Protein AF-A0A4Q3TAU2-F1 (afdb_monomer_lite)

Structure (mmCIF, N/CA/C/O backbone):
data_AF-A0A4Q3TAU2-F1
#
_entry.id   AF-A0A4Q3TAU2-F1
#
loop_
_atom_site.group_PDB
_atom_site.id
_atom_site.type_symbol
_atom_site.label_atom_id
_atom_site.label_alt_id
_atom_site.label_comp_id
_atom_site.label_asym_id
_atom_site.label_entity_id
_atom_site.label_seq_id
_atom_site.pdbx_PDB_ins_code
_atom_site.Cartn_x
_atom_site.Cartn_y
_atom_site.Cartn_z
_atom_site.occupancy
_atom_site.B_iso_or_equiv
_atom_site.auth_seq_id
_atom_site.auth_comp_id
_atom_site.auth_asym_id
_atom_site.auth_atom_id
_atom_site.pdbx_PDB_model_num
ATOM 1 N N . MET A 1 1 ? -11.931 -1.530 -3.356 1.00 59.38 1 MET A N 1
ATOM 2 C CA . MET A 1 1 ? -12.419 -1.433 -4.756 1.00 59.38 1 MET A CA 1
ATOM 3 C C . MET A 1 1 ? -11.768 -0.264 -5.484 1.00 59.38 1 MET A C 1
ATOM 5 O O . MET A 1 1 ? -11.183 -0.497 -6.528 1.00 59.38 1 MET A O 1
ATOM 9 N N . PHE A 1 2 ? -11.767 0.951 -4.923 1.00 78.50 2 PHE A N 1
ATOM 10 C CA . PHE A 1 2 ? -11.095 2.106 -5.542 1.00 78.50 2 PHE A CA 1
ATOM 11 C C . PHE A 1 2 ? -9.568 1.931 -5.694 1.00 7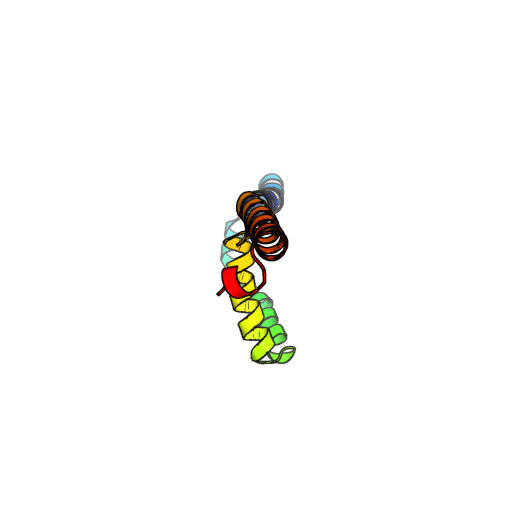8.50 2 PHE A C 1
ATOM 13 O O . PHE A 1 2 ? -8.982 2.395 -6.661 1.00 78.50 2 PHE A O 1
ATOM 20 N N . GLN A 1 3 ? -8.930 1.200 -4.775 1.00 80.75 3 GLN A N 1
ATOM 21 C CA . GLN A 1 3 ? -7.481 0.971 -4.759 1.00 80.75 3 GLN A CA 1
ATOM 22 C C . GLN A 1 3 ? -6.994 0.164 -5.968 1.00 80.75 3 GLN A C 1
ATOM 24 O O . GLN A 1 3 ? -6.031 0.552 -6.615 1.00 80.75 3 GLN A O 1
ATOM 29 N N . ILE A 1 4 ? -7.678 -0.938 -6.297 1.00 85.25 4 ILE A N 1
ATOM 30 C CA . ILE A 1 4 ? -7.314 -1.791 -7.439 1.00 85.25 4 ILE A CA 1
ATOM 31 C C . ILE A 1 4 ? -7.510 -1.022 -8.747 1.00 85.25 4 ILE A C 1
ATOM 33 O O . ILE A 1 4 ? -6.637 -1.048 -9.606 1.00 85.25 4 ILE A O 1
ATOM 37 N N . ILE A 1 5 ? -8.617 -0.281 -8.865 1.00 90.31 5 ILE A N 1
ATOM 38 C CA . ILE A 1 5 ? -8.885 0.580 -10.024 1.00 90.31 5 ILE A CA 1
ATOM 39 C C . ILE A 1 5 ? -7.775 1.627 -10.180 1.00 90.31 5 ILE A C 1
ATOM 41 O O . ILE A 1 5 ? -7.256 1.809 -11.277 1.00 90.31 5 ILE A O 1
ATOM 45 N N . GLY A 1 6 ? -7.368 2.268 -9.080 1.00 90.88 6 GLY A N 1
ATOM 46 C CA . GLY A 1 6 ? -6.268 3.230 -9.079 1.00 90.88 6 GLY A CA 1
ATOM 47 C C . GLY A 1 6 ? -4.940 2.619 -9.529 1.00 90.88 6 GLY A C 1
ATOM 48 O O . GLY A 1 6 ? -4.246 3.221 -10.340 1.00 90.88 6 GLY A O 1
ATOM 49 N N . ILE A 1 7 ? -4.611 1.408 -9.066 1.00 91.88 7 ILE A N 1
ATOM 50 C CA . ILE A 1 7 ? -3.390 0.694 -9.475 1.00 91.88 7 ILE A CA 1
ATOM 51 C C . ILE A 1 7 ? -3.418 0.367 -10.974 1.00 91.88 7 ILE A C 1
ATOM 53 O O . ILE A 1 7 ? -2.431 0.595 -11.669 1.00 91.88 7 ILE A O 1
ATOM 57 N N . VAL A 1 8 ? -4.547 -0.125 -11.489 1.00 94.00 8 VAL A N 1
ATOM 58 C CA . VAL A 1 8 ? -4.698 -0.437 -12.919 1.00 94.00 8 VAL A CA 1
ATOM 59 C C . VAL A 1 8 ? -4.573 0.826 -13.771 1.00 94.00 8 VAL A C 1
ATOM 61 O O . VAL A 1 8 ? -3.857 0.815 -14.769 1.00 94.00 8 VAL A O 1
ATOM 64 N N . LEU A 1 9 ? -5.211 1.927 -13.364 1.00 95.81 9 LEU A N 1
ATOM 65 C CA . LEU A 1 9 ? -5.095 3.213 -14.054 1.00 95.81 9 LEU A CA 1
ATOM 66 C C . LEU A 1 9 ? -3.662 3.748 -14.033 1.00 95.81 9 LEU A C 1
ATOM 68 O O . LEU A 1 9 ? -3.180 4.210 -15.063 1.00 95.81 9 LEU A O 1
ATOM 72 N N . LEU A 1 10 ? -2.966 3.654 -12.898 1.00 95.44 10 LEU A N 1
ATOM 73 C CA . LEU A 1 10 ? -1.569 4.069 -12.777 1.00 95.44 10 LEU A CA 1
ATOM 74 C C . LEU A 1 10 ? -0.690 3.325 -13.782 1.00 95.44 10 LEU A C 1
ATOM 76 O O . LEU A 1 10 ? 0.019 3.959 -14.561 1.00 95.44 10 LEU A O 1
ATOM 80 N N . PHE A 1 11 ? -0.767 1.993 -13.810 1.00 94.00 11 PHE A N 1
ATOM 81 C CA . PHE A 1 11 ? 0.021 1.203 -14.754 1.00 94.00 11 PHE A CA 1
ATOM 82 C C . PHE A 1 11 ? -0.388 1.465 -16.203 1.00 94.00 11 PHE A C 1
ATOM 84 O O . PHE A 1 11 ? 0.482 1.591 -17.062 1.00 94.00 11 PHE A O 1
ATOM 91 N N . GLY A 1 12 ? -1.688 1.610 -16.470 1.00 94.81 12 GLY A N 1
ATOM 92 C CA . GLY A 1 12 ? -2.208 1.931 -17.796 1.00 94.81 12 GLY A CA 1
ATOM 93 C C . GLY A 1 12 ? -1.707 3.274 -18.322 1.00 94.81 12 GLY A C 1
ATOM 94 O O . GLY A 1 12 ? -1.314 3.361 -19.478 1.00 94.81 12 GLY A O 1
ATOM 95 N N . LEU A 1 13 ? -1.651 4.312 -17.488 1.00 95.81 13 LEU A N 1
ATOM 96 C CA . LEU A 1 13 ? -1.162 5.630 -17.896 1.00 95.81 13 LEU A CA 1
ATOM 97 C C . LEU A 1 13 ? 0.366 5.660 -18.039 1.00 95.81 13 LEU A C 1
ATOM 99 O O . LEU A 1 13 ? 0.879 6.195 -19.023 1.00 95.81 13 LEU A O 1
ATOM 103 N N . VAL A 1 14 ? 1.105 5.055 -17.104 1.00 93.75 14 VAL A N 1
ATOM 104 C CA . VAL A 1 14 ? 2.578 5.038 -17.136 1.00 93.75 14 VAL A CA 1
ATOM 105 C C . VAL A 1 14 ? 3.087 4.192 -18.302 1.00 93.75 14 VAL A C 1
ATOM 107 O O . VAL A 1 14 ? 3.820 4.689 -19.154 1.00 93.75 14 VAL A O 1
ATOM 110 N N . PHE A 1 15 ? 2.670 2.929 -18.395 1.00 92.50 15 PHE A N 1
ATOM 111 C CA . PHE A 1 15 ? 3.129 2.052 -19.470 1.00 92.50 15 PHE A CA 1
ATOM 112 C C . PHE A 1 15 ? 2.431 2.338 -20.798 1.00 92.50 15 PHE A C 1
ATOM 114 O O . PHE A 1 15 ? 3.053 2.191 -21.848 1.00 92.50 15 PHE A O 1
ATOM 121 N N . GLY A 1 16 ? 1.176 2.792 -20.777 1.00 92.06 16 GLY A N 1
ATOM 122 C CA . GLY A 1 16 ? 0.472 3.202 -21.990 1.00 92.06 16 GLY A CA 1
ATOM 123 C C . GLY A 1 16 ? 1.117 4.419 -22.647 1.00 92.06 16 GLY A C 1
ATOM 124 O O . GLY A 1 16 ? 1.342 4.396 -23.852 1.00 92.06 16 GLY A O 1
ATOM 125 N N . SER A 1 17 ? 1.502 5.447 -21.880 1.00 93.94 17 SER A N 1
ATOM 126 C CA . SER A 1 17 ? 2.220 6.603 -22.445 1.00 93.94 17 SER A CA 1
ATOM 127 C C . SER A 1 17 ? 3.587 6.221 -23.022 1.00 93.94 17 SER A C 1
ATOM 129 O O . SER A 1 17 ? 3.941 6.687 -24.107 1.00 93.94 17 SER A O 1
ATOM 131 N N . TYR A 1 18 ? 4.323 5.321 -22.363 1.00 91.69 18 TYR A N 1
ATOM 132 C CA . TYR A 1 18 ? 5.587 4.783 -22.873 1.00 91.69 18 TYR A CA 1
ATOM 133 C C . TYR A 1 18 ? 5.401 4.005 -24.185 1.00 91.69 18 TYR A C 1
ATOM 135 O O . TYR A 1 18 ? 6.159 4.205 -25.135 1.00 91.69 18 TYR A O 1
ATOM 143 N N . ALA A 1 19 ? 4.360 3.170 -24.267 1.00 91.06 19 ALA A N 1
ATOM 144 C CA . ALA A 1 19 ? 4.027 2.409 -25.469 1.00 91.06 19 ALA A CA 1
ATOM 145 C C . ALA A 1 19 ? 3.641 3.322 -26.645 1.00 91.06 19 ALA A C 1
ATOM 147 O O . ALA A 1 19 ? 4.157 3.156 -27.748 1.00 91.06 19 ALA A O 1
ATOM 148 N N . ILE A 1 20 ? 2.776 4.315 -26.403 1.00 92.81 20 ILE A N 1
ATOM 149 C CA . ILE A 1 20 ? 2.343 5.293 -27.417 1.00 92.81 20 ILE A CA 1
ATOM 150 C C . ILE A 1 20 ? 3.530 6.122 -27.922 1.00 92.81 20 ILE A C 1
ATOM 152 O O . ILE A 1 20 ? 3.600 6.440 -29.104 1.00 92.81 20 ILE A O 1
ATOM 156 N N . SER A 1 21 ? 4.498 6.419 -27.052 1.00 90.69 21 SER A N 1
ATOM 157 C CA . SER A 1 21 ? 5.722 7.148 -27.413 1.00 90.69 21 SER A CA 1
ATOM 158 C C . SER A 1 21 ? 6.727 6.313 -28.228 1.00 90.69 21 SER A C 1
ATOM 160 O O . SER A 1 21 ? 7.815 6.797 -28.527 1.00 90.69 21 SER A O 1
ATOM 162 N N . GLY A 1 22 ? 6.400 5.062 -28.579 1.00 85.94 22 GLY A N 1
ATOM 163 C CA . GLY A 1 22 ? 7.281 4.161 -29.332 1.00 85.94 22 GLY A CA 1
ATOM 164 C C . GLY A 1 22 ? 8.341 3.457 -28.478 1.00 85.94 22 GLY A C 1
ATOM 165 O O . GLY A 1 22 ? 9.329 2.950 -29.010 1.00 85.94 22 GLY A O 1
ATOM 166 N N . GLY A 1 23 ? 8.165 3.432 -27.154 1.00 86.94 23 GLY A N 1
ATOM 167 C CA . GLY A 1 23 ? 9.080 2.780 -26.225 1.00 86.94 23 GLY A CA 1
ATOM 168 C C . GLY A 1 23 ? 9.122 1.255 -26.387 1.00 86.94 23 GLY A C 1
ATOM 169 O O . GLY A 1 23 ? 8.108 0.603 -26.638 1.00 86.94 23 GLY A O 1
ATOM 170 N N . LYS A 1 24 ? 10.308 0.663 -26.208 1.00 90.00 24 LYS A N 1
ATOM 171 C CA . LYS A 1 24 ? 10.516 -0.792 -26.269 1.00 90.00 24 LYS A CA 1
ATOM 172 C C . LYS A 1 24 ? 10.492 -1.388 -24.865 1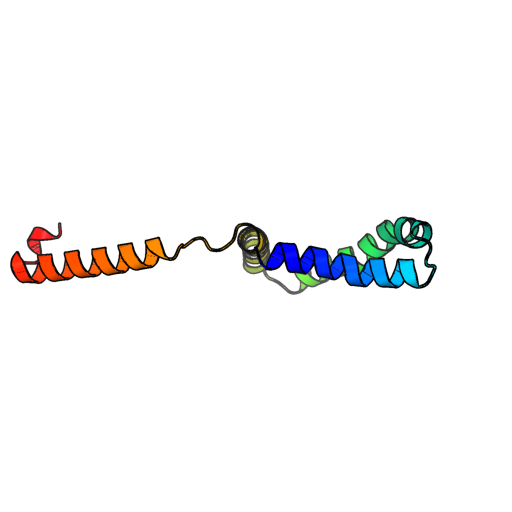.00 90.00 24 LYS A C 1
ATOM 174 O O . LYS A 1 24 ? 11.428 -1.195 -24.093 1.00 90.00 24 LYS A O 1
ATOM 179 N N . PHE A 1 25 ? 9.456 -2.165 -24.552 1.00 87.81 25 PHE A N 1
ATOM 180 C CA . PHE A 1 25 ? 9.303 -2.807 -23.237 1.00 87.81 25 PHE A CA 1
ATOM 181 C C . PHE A 1 25 ? 10.461 -3.733 -22.848 1.00 87.81 25 PHE A C 1
ATOM 183 O O . PHE A 1 25 ? 10.715 -3.908 -21.661 1.00 87.81 25 PHE A O 1
ATOM 190 N N . GLU A 1 26 ? 11.193 -4.279 -23.819 1.00 89.31 26 GLU A N 1
ATOM 191 C CA . GLU A 1 26 ? 12.375 -5.115 -23.582 1.00 89.31 26 GLU A CA 1
ATOM 192 C C . GLU A 1 26 ? 13.457 -4.387 -22.769 1.00 89.31 26 GLU A C 1
ATOM 194 O O . GLU A 1 26 ? 14.053 -4.973 -21.869 1.00 89.31 26 GLU A O 1
ATOM 199 N N . VAL A 1 27 ? 13.644 -3.084 -23.005 1.00 88.50 27 VAL A N 1
ATOM 200 C CA . VAL A 1 27 ? 14.611 -2.263 -22.261 1.00 88.50 27 VAL A CA 1
ATOM 201 C C . VAL A 1 27 ? 14.191 -2.133 -20.798 1.00 88.50 27 VAL A C 1
ATOM 203 O O . VAL A 1 27 ? 15.017 -2.280 -19.898 1.00 88.50 27 VAL A O 1
ATOM 206 N N . ILE A 1 28 ? 12.894 -1.914 -20.554 1.00 87.25 28 ILE A N 1
ATOM 207 C CA . ILE A 1 28 ? 12.342 -1.835 -19.199 1.00 87.25 28 ILE A CA 1
ATOM 208 C C . ILE A 1 28 ? 12.478 -3.185 -18.500 1.00 87.25 28 ILE A C 1
ATOM 210 O O . ILE A 1 28 ? 12.938 -3.221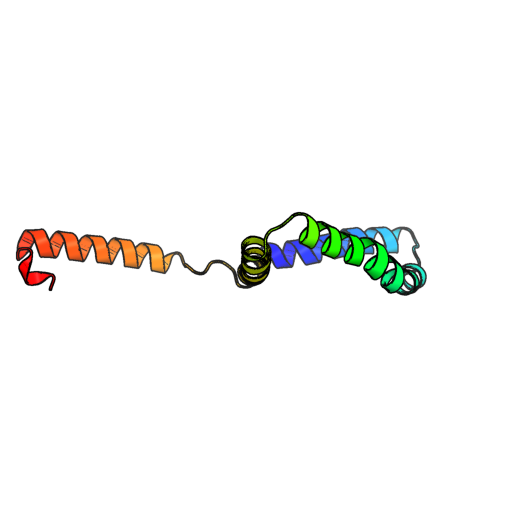 -17.366 1.00 87.25 28 ILE A O 1
ATOM 214 N N . LEU A 1 29 ? 12.112 -4.292 -19.153 1.00 88.00 29 LEU A N 1
ATOM 215 C CA . LEU A 1 29 ? 12.203 -5.620 -18.542 1.00 88.00 29 LEU A CA 1
ATOM 216 C C . LEU A 1 29 ? 13.645 -6.021 -18.218 1.00 88.00 29 LEU A C 1
ATOM 218 O O . LEU A 1 29 ? 13.870 -6.662 -17.195 1.00 88.00 29 LEU A O 1
ATOM 222 N N . HIS A 1 30 ? 14.608 -5.643 -19.058 1.00 90.19 30 HIS A N 1
ATOM 223 C CA . HIS A 1 30 ? 16.017 -5.940 -18.821 1.00 90.19 30 HIS A CA 1
ATOM 224 C C . HIS A 1 30 ? 16.600 -5.108 -17.668 1.00 90.19 30 HIS A C 1
ATOM 226 O O . HIS A 1 30 ? 17.337 -5.633 -16.837 1.00 90.19 30 HIS A O 1
ATOM 232 N N . ALA A 1 31 ? 16.238 -3.825 -17.576 1.00 90.00 31 ALA A N 1
ATOM 233 C CA . ALA A 1 31 ? 16.696 -2.940 -16.504 1.00 90.00 31 ALA A CA 1
ATOM 234 C C . ALA A 1 31 ? 15.954 -3.164 -15.172 1.00 90.00 31 ALA A C 1
ATOM 236 O O . ALA A 1 31 ? 16.534 -2.982 -14.103 1.00 90.00 31 ALA A O 1
ATOM 237 N N . ALA A 1 32 ? 14.689 -3.594 -15.217 1.00 88.81 32 ALA A N 1
ATOM 238 C CA . ALA A 1 32 ? 13.825 -3.777 -14.053 1.00 88.81 32 ALA A CA 1
ATOM 239 C C . ALA A 1 32 ? 14.457 -4.564 -12.891 1.00 88.81 32 ALA A C 1
ATOM 241 O O . ALA A 1 32 ? 14.369 -4.070 -11.771 1.00 88.81 32 ALA A O 1
ATOM 242 N N . PRO A 1 33 ? 15.096 -5.738 -13.072 1.00 90.12 33 PRO A N 1
ATOM 243 C CA . PRO A 1 33 ? 15.685 -6.468 -11.947 1.00 90.12 33 PRO A CA 1
ATOM 244 C C . PRO A 1 33 ? 16.816 -5.692 -11.256 1.00 90.12 33 PRO A C 1
ATOM 246 O O . PRO A 1 33 ? 16.915 -5.721 -10.029 1.00 90.12 33 PRO A O 1
ATOM 249 N N . HIS A 1 34 ? 17.637 -4.967 -12.019 1.00 93.00 34 HIS A N 1
ATOM 250 C CA . HIS A 1 34 ? 18.736 -4.166 -11.477 1.00 93.00 34 HIS A CA 1
ATOM 251 C C . HIS A 1 34 ? 18.215 -2.931 -10.740 1.00 93.00 34 HIS A C 1
ATOM 253 O O . HIS A 1 34 ? 18.602 -2.680 -9.600 1.00 93.00 34 HIS A O 1
ATOM 259 N N . GLU A 1 35 ? 17.275 -2.212 -11.349 1.00 91.19 35 GLU A N 1
ATOM 260 C CA . GLU A 1 35 ? 16.666 -1.017 -10.762 1.00 91.19 35 GLU A CA 1
ATOM 261 C C . GLU A 1 35 ? 15.808 -1.349 -9.536 1.00 91.19 35 GLU A C 1
ATOM 263 O O . GLU A 1 35 ? 15.806 -0.614 -8.550 1.00 91.19 35 GLU A O 1
ATOM 268 N N . LEU A 1 36 ? 15.116 -2.491 -9.534 1.00 91.25 36 LEU A N 1
ATOM 269 C CA . LEU A 1 36 ? 14.326 -2.933 -8.386 1.00 91.25 36 LEU A CA 1
ATOM 270 C C . LEU A 1 36 ? 15.223 -3.340 -7.210 1.00 91.25 36 LEU A C 1
ATOM 272 O O . LEU A 1 36 ? 14.873 -3.083 -6.060 1.00 91.25 36 LEU A O 1
ATOM 276 N N . MET A 1 37 ? 16.402 -3.905 -7.476 1.00 93.81 37 MET A N 1
ATOM 277 C CA . MET A 1 37 ? 17.409 -4.137 -6.441 1.00 93.81 37 MET A CA 1
ATOM 278 C C . MET A 1 37 ? 18.010 -2.819 -5.936 1.00 93.81 37 MET A C 1
ATOM 280 O O . MET A 1 37 ? 18.106 -2.628 -4.726 1.00 93.81 37 MET A O 1
ATOM 284 N N . ALA A 1 38 ? 18.381 -1.905 -6.835 1.00 94.75 38 ALA A N 1
ATOM 285 C CA . ALA A 1 38 ? 19.011 -0.640 -6.474 1.00 94.75 38 ALA A CA 1
ATOM 286 C C . ALA A 1 38 ? 18.049 0.279 -5.708 1.00 94.75 38 ALA A C 1
ATOM 288 O O . ALA A 1 38 ? 18.308 0.635 -4.562 1.00 94.75 38 ALA A O 1
ATOM 289 N N . ILE A 1 39 ? 16.911 0.626 -6.308 1.00 95.00 39 ILE A N 1
ATOM 290 C CA . ILE A 1 39 ? 15.946 1.577 -5.748 1.00 95.00 39 ILE A CA 1
ATOM 291 C C . ILE A 1 39 ? 15.035 0.883 -4.733 1.00 95.00 39 ILE A C 1
ATOM 293 O O . ILE A 1 39 ? 14.821 1.397 -3.635 1.00 95.00 39 ILE A O 1
ATOM 297 N N . GLY A 1 40 ? 14.515 -0.302 -5.063 1.00 93.50 40 GLY A N 1
ATOM 298 C CA . GLY A 1 40 ? 13.646 -1.057 -4.156 1.00 93.50 40 GLY A CA 1
ATOM 299 C C . GLY A 1 40 ? 14.402 -1.570 -2.929 1.00 93.50 40 GLY A C 1
ATOM 300 O O . GLY A 1 40 ? 13.928 -1.406 -1.804 1.00 93.50 40 GLY A O 1
ATOM 301 N N . GLY A 1 41 ? 15.609 -2.111 -3.117 1.00 93.25 41 GLY A N 1
ATOM 302 C CA . GLY A 1 41 ? 16.475 -2.534 -2.015 1.00 93.25 41 GLY A CA 1
ATOM 303 C C . GLY A 1 41 ? 16.915 -1.366 -1.132 1.00 93.25 41 GLY A C 1
ATOM 304 O O . GLY A 1 41 ? 16.811 -1.467 0.092 1.00 93.25 41 GLY A O 1
ATOM 305 N N . ALA A 1 42 ? 17.315 -0.231 -1.720 1.00 96.38 42 ALA A N 1
ATOM 306 C CA . ALA A 1 42 ? 17.634 0.975 -0.952 1.00 96.38 42 ALA A CA 1
ATOM 307 C C . ALA A 1 42 ? 16.424 1.494 -0.164 1.00 96.38 42 ALA A C 1
ATOM 309 O O . ALA A 1 42 ? 16.567 1.850 1.003 1.00 96.38 42 ALA A O 1
ATOM 310 N N . GLY A 1 43 ? 15.228 1.486 -0.759 1.00 96.44 43 GLY A N 1
ATOM 311 C CA . GLY A 1 43 ? 13.993 1.881 -0.084 1.00 96.44 43 GLY A CA 1
ATOM 312 C C . GLY A 1 43 ? 13.668 0.995 1.121 1.00 96.44 43 GLY A C 1
ATOM 313 O O . GLY A 1 43 ? 13.362 1.509 2.197 1.00 96.44 43 GLY A O 1
ATOM 314 N N . ILE A 1 44 ? 13.795 -0.329 0.977 1.00 94.94 44 ILE A N 1
ATOM 315 C CA . ILE A 1 44 ? 13.588 -1.278 2.083 1.00 94.94 44 ILE A CA 1
ATOM 316 C C . ILE A 1 44 ? 14.640 -1.067 3.177 1.00 94.94 44 ILE A C 1
ATOM 318 O O . ILE A 1 44 ? 14.287 -0.985 4.353 1.00 94.94 44 ILE A O 1
ATOM 322 N N . ALA A 1 45 ? 15.916 -0.930 2.813 1.00 95.06 45 ALA A N 1
ATOM 323 C CA . ALA A 1 45 ? 16.990 -0.701 3.774 1.00 95.06 45 ALA A CA 1
ATOM 324 C C . ALA A 1 45 ? 16.800 0.624 4.533 1.00 95.06 45 ALA A C 1
ATOM 326 O O . ALA A 1 45 ? 16.870 0.646 5.761 1.00 95.06 45 ALA A O 1
ATOM 327 N N . ALA A 1 46 ? 16.476 1.712 3.829 1.00 96.75 46 ALA A N 1
ATOM 328 C CA . ALA A 1 46 ? 16.188 3.011 4.433 1.00 96.75 46 ALA A CA 1
ATOM 329 C C . ALA A 1 46 ? 14.966 2.950 5.362 1.00 96.75 46 ALA A C 1
ATOM 331 O O . ALA A 1 46 ? 14.988 3.516 6.458 1.00 96.75 46 ALA A O 1
ATOM 332 N N . PHE A 1 47 ? 13.916 2.221 4.971 1.00 96.19 47 PHE A N 1
ATOM 333 C CA . PHE A 1 47 ? 12.750 1.982 5.819 1.00 96.19 47 PHE A CA 1
ATOM 334 C C . PHE A 1 47 ? 13.122 1.220 7.098 1.00 96.19 47 PHE A C 1
ATOM 336 O O . PHE A 1 47 ? 12.680 1.595 8.182 1.00 96.19 47 PHE A O 1
ATOM 343 N N . MET A 1 48 ? 13.972 0.196 7.003 1.00 95.12 48 MET A N 1
ATOM 344 C CA . MET A 1 48 ? 14.433 -0.562 8.168 1.00 95.12 48 MET A CA 1
ATOM 345 C C . MET A 1 48 ? 15.316 0.270 9.104 1.00 95.12 48 MET A C 1
ATOM 347 O O . MET A 1 48 ? 15.167 0.162 10.316 1.00 95.12 48 MET A O 1
ATOM 351 N N . ILE A 1 49 ? 16.201 1.113 8.566 1.00 96.38 49 ILE A N 1
ATOM 352 C CA . ILE A 1 49 ? 17.082 1.982 9.365 1.00 96.38 49 ILE A CA 1
ATOM 353 C C . ILE A 1 49 ? 16.273 3.064 10.097 1.00 96.38 49 ILE A C 1
ATOM 355 O O . ILE A 1 49 ? 16.582 3.409 11.234 1.00 96.38 49 ILE A O 1
ATOM 359 N N . SER A 1 50 ? 15.231 3.597 9.458 1.00 95.94 50 SER A N 1
ATOM 360 C CA . SER A 1 50 ? 14.442 4.716 9.993 1.00 95.94 50 SER A CA 1
ATOM 361 C C . SER A 1 50 ? 13.341 4.317 10.981 1.00 95.94 50 SER A C 1
ATOM 363 O O . SER A 1 50 ? 12.733 5.199 11.585 1.00 95.94 50 SER A O 1
ATOM 365 N N . ASN A 1 51 ? 13.063 3.021 11.172 1.00 96.06 51 ASN A N 1
ATOM 366 C CA . ASN A 1 51 ? 11.912 2.559 11.951 1.00 96.06 51 ASN A CA 1
ATOM 367 C C . ASN A 1 51 ? 12.277 1.521 13.015 1.00 96.06 51 ASN A C 1
ATOM 369 O O . ASN A 1 51 ? 13.156 0.684 12.843 1.00 96.06 51 ASN A O 1
ATOM 373 N N . SER A 1 52 ? 11.524 1.523 14.118 1.00 96.06 52 SER A N 1
ATOM 374 C CA . SER A 1 52 ? 11.627 0.476 15.135 1.00 96.06 52 SER A CA 1
ATOM 375 C C . SER A 1 52 ? 10.938 -0.816 14.687 1.00 96.06 52 SER A C 1
ATOM 377 O O . SER A 1 52 ? 10.019 -0.808 13.863 1.00 96.06 52 SER A O 1
ATOM 379 N N . MET A 1 53 ? 11.314 -1.946 15.296 1.00 93.56 53 MET A N 1
ATOM 380 C CA . MET A 1 53 ? 10.723 -3.256 14.988 1.00 93.56 53 MET A CA 1
ATOM 381 C C . MET A 1 53 ? 9.190 -3.279 15.164 1.00 93.56 53 MET A C 1
ATOM 383 O O . MET A 1 53 ? 8.486 -3.954 14.412 1.00 93.56 53 MET A O 1
ATOM 387 N N . THR A 1 54 ? 8.652 -2.514 16.118 1.00 95.88 54 THR A N 1
ATOM 388 C CA . THR A 1 54 ? 7.201 -2.361 16.319 1.00 95.88 54 THR A CA 1
ATOM 389 C C . THR A 1 54 ? 6.536 -1.688 15.121 1.00 95.88 54 THR A C 1
ATOM 391 O O . THR A 1 54 ? 5.502 -2.157 14.644 1.00 95.88 54 THR A O 1
ATOM 394 N N . VAL A 1 55 ? 7.146 -0.621 14.597 1.00 95.75 55 VAL A N 1
ATOM 395 C CA . VAL A 1 55 ? 6.626 0.116 13.437 1.00 95.75 55 VAL A CA 1
ATOM 396 C C . VAL A 1 55 ? 6.738 -0.721 12.167 1.00 95.75 55 VAL A C 1
ATOM 398 O O . VAL A 1 55 ? 5.781 -0.773 11.398 1.00 95.75 55 VAL A O 1
ATOM 401 N N . ILE A 1 56 ? 7.844 -1.445 11.976 1.00 95.31 56 ILE A N 1
ATOM 402 C CA . ILE A 1 56 ? 8.030 -2.350 10.832 1.00 95.31 56 ILE A CA 1
ATOM 403 C C . ILE A 1 56 ? 6.923 -3.413 10.813 1.00 95.31 56 ILE A C 1
ATOM 405 O O . ILE A 1 56 ? 6.209 -3.551 9.819 1.00 95.31 56 ILE A O 1
ATOM 409 N N . LYS A 1 57 ? 6.707 -4.121 11.930 1.00 92.88 57 LYS A N 1
ATOM 410 C CA . LYS A 1 57 ? 5.651 -5.144 12.035 1.00 92.88 57 LYS A CA 1
ATOM 411 C C . LYS A 1 57 ? 4.253 -4.554 11.840 1.00 92.88 57 LYS A C 1
ATOM 413 O O . LYS A 1 57 ? 3.433 -5.137 11.130 1.00 92.88 57 LYS A O 1
ATOM 418 N N . GLY A 1 58 ? 3.987 -3.391 12.436 1.00 94.44 58 GLY A N 1
ATOM 419 C CA . GLY A 1 58 ? 2.723 -2.676 12.273 1.00 94.44 58 GLY A CA 1
ATOM 420 C C . GLY A 1 58 ? 2.458 -2.275 10.821 1.00 94.44 58 GLY A C 1
ATOM 421 O O . GLY A 1 58 ? 1.347 -2.467 10.328 1.00 94.44 58 GLY A O 1
ATOM 422 N N . SER A 1 59 ? 3.485 -1.799 10.117 1.00 93.81 59 SER A N 1
ATOM 423 C CA . SER A 1 59 ? 3.407 -1.392 8.710 1.00 93.81 59 SER A CA 1
ATOM 424 C C . SER A 1 59 ? 3.143 -2.583 7.793 1.00 93.81 59 SER A C 1
ATOM 426 O O . SER A 1 59 ? 2.254 -2.511 6.947 1.00 93.81 59 SER A O 1
ATOM 428 N N . MET A 1 60 ? 3.820 -3.715 8.016 1.00 89.81 60 MET A N 1
ATOM 429 C CA . MET A 1 60 ? 3.567 -4.955 7.271 1.00 89.81 60 MET A CA 1
ATOM 430 C C . MET A 1 60 ? 2.129 -5.459 7.465 1.00 89.81 60 MET A C 1
ATOM 432 O O . MET A 1 60 ? 1.455 -5.814 6.498 1.00 89.81 60 MET A O 1
ATOM 436 N N . GLY A 1 61 ? 1.611 -5.428 8.698 1.00 89.44 61 GLY A N 1
ATOM 437 C CA . GLY A 1 61 ? 0.203 -5.746 8.965 1.00 89.44 61 GLY A CA 1
ATOM 438 C C . GLY A 1 61 ? -0.770 -4.724 8.360 1.00 89.44 61 GLY A C 1
ATOM 439 O O . GLY A 1 61 ? -1.868 -5.081 7.929 1.00 89.44 61 GLY A O 1
ATOM 440 N N . GLY A 1 62 ? -0.371 -3.452 8.305 1.00 89.44 62 GLY A N 1
ATOM 441 C CA . GLY A 1 62 ? -1.115 -2.361 7.678 1.00 89.44 62 GLY A CA 1
ATOM 442 C C . GLY A 1 62 ? -1.252 -2.527 6.166 1.00 89.44 62 GLY A C 1
ATOM 443 O O . GLY A 1 62 ? -2.355 -2.368 5.646 1.00 89.44 62 GLY A O 1
ATOM 444 N N . LEU A 1 63 ? -0.182 -2.939 5.477 1.00 89.06 63 LEU A N 1
ATOM 445 C CA . LEU A 1 63 ? -0.208 -3.237 4.041 1.00 89.06 63 LEU A CA 1
ATOM 446 C C . LEU A 1 63 ? -1.284 -4.276 3.710 1.00 89.06 63 LEU A C 1
ATOM 448 O O . LEU A 1 63 ? -2.112 -4.040 2.833 1.00 89.06 63 LEU A O 1
ATOM 452 N N . GLY A 1 64 ? -1.349 -5.374 4.469 1.00 85.50 64 GLY A N 1
ATOM 453 C CA . GLY A 1 64 ? -2.395 -6.387 4.297 1.00 85.50 64 GLY A CA 1
ATOM 454 C C . GLY A 1 64 ? -3.810 -5.821 4.465 1.00 85.50 64 GLY A C 1
ATOM 455 O O . GLY A 1 64 ? -4.702 -6.123 3.672 1.00 85.50 64 GLY A O 1
ATOM 456 N N . LYS A 1 65 ? -4.019 -4.933 5.445 1.00 86.19 65 LYS A N 1
ATOM 457 C CA . LYS A 1 65 ? -5.318 -4.273 5.667 1.00 86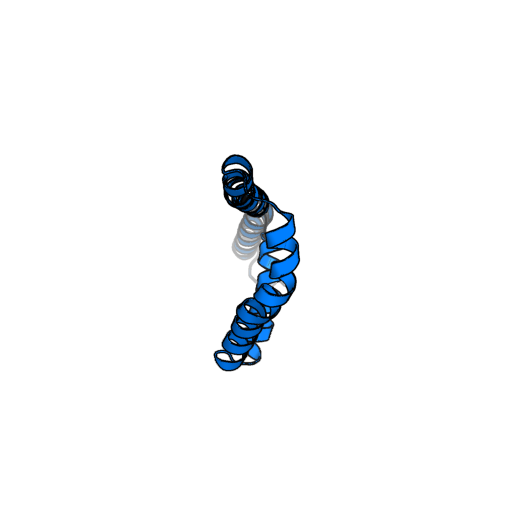.19 65 LYS A CA 1
ATOM 458 C C . LYS A 1 65 ? -5.714 -3.343 4.519 1.00 86.19 65 LYS A C 1
ATOM 460 O O . LYS A 1 65 ? -6.894 -3.291 4.178 1.00 86.19 65 LYS A O 1
ATOM 465 N N . CYS A 1 66 ? -4.761 -2.640 3.904 1.00 85.81 66 CYS A N 1
ATOM 466 C CA . CYS A 1 66 ? -5.046 -1.765 2.764 1.00 85.81 66 CYS A CA 1
ATOM 467 C C . CYS A 1 66 ? -5.657 -2.532 1.581 1.00 85.81 66 CYS A C 1
ATOM 469 O O . CYS A 1 66 ? -6.556 -2.008 0.921 1.00 85.81 66 CYS A O 1
ATOM 471 N N . PHE A 1 67 ? -5.217 -3.772 1.347 1.00 82.81 67 PHE A N 1
ATOM 472 C CA . PHE A 1 67 ? -5.775 -4.636 0.301 1.00 82.81 67 PHE A CA 1
ATOM 473 C C . PHE A 1 67 ? -7.031 -5.393 0.747 1.00 82.81 67 PHE A C 1
ATOM 475 O O . PHE A 1 67 ? -7.961 -5.534 -0.045 1.00 82.81 67 PHE A O 1
ATOM 482 N N . ALA A 1 68 ? -7.100 -5.833 2.009 1.00 83.44 68 ALA A N 1
ATOM 483 C CA . ALA A 1 68 ? -8.263 -6.543 2.552 1.00 83.44 68 ALA A CA 1
ATOM 484 C C . ALA A 1 68 ? -9.522 -5.658 2.657 1.00 83.44 68 ALA A C 1
ATOM 486 O O . ALA A 1 68 ? -10.644 -6.165 2.654 1.00 83.44 68 ALA A O 1
ATOM 487 N N . GLY A 1 69 ? -9.349 -4.335 2.715 1.00 79.25 69 GLY A N 1
ATOM 488 C CA . GLY A 1 69 ? -10.447 -3.383 2.819 1.00 79.25 69 GLY A CA 1
ATOM 489 C C . GLY A 1 69 ? -10.929 -3.171 4.261 1.00 79.25 69 GLY A C 1
ATOM 490 O O . GLY A 1 69 ? -10.321 -3.656 5.218 1.00 79.25 69 GLY A O 1
ATOM 491 N N . PRO A 1 70 ? -11.999 -2.379 4.450 1.00 84.50 70 PRO A N 1
ATOM 492 C CA . PRO A 1 70 ? -12.472 -2.023 5.780 1.00 84.50 70 PRO A CA 1
ATO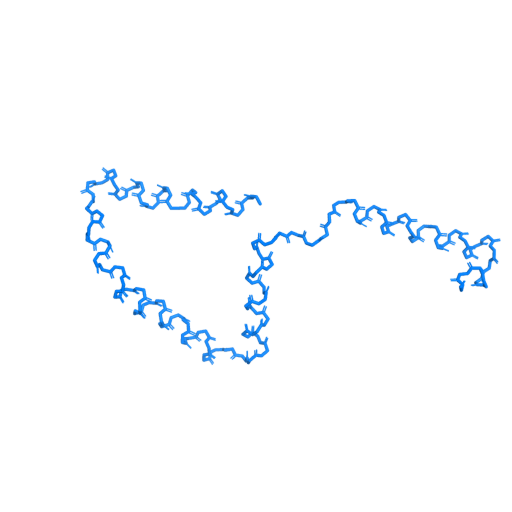M 493 C C . PRO A 1 70 ? -12.997 -3.259 6.517 1.00 84.50 70 PRO A C 1
ATOM 495 O O . PRO A 1 70 ? -13.887 -3.953 6.030 1.00 84.50 70 PRO A O 1
ATOM 498 N N . LYS A 1 71 ? -12.468 -3.495 7.725 1.00 84.62 71 LYS A N 1
ATOM 499 C CA . LYS A 1 71 ? -12.933 -4.567 8.622 1.00 84.62 71 LYS A CA 1
ATOM 500 C C . LYS A 1 71 ? -14.423 -4.425 8.951 1.00 84.62 71 LYS A C 1
ATOM 502 O O . LYS A 1 71 ? -15.121 -5.427 9.031 1.00 84.62 71 LYS A O 1
ATOM 507 N N . TRP A 1 72 ? -14.874 -3.187 9.151 1.00 89.75 72 TRP A N 1
ATOM 508 C CA . TRP A 1 72 ? -16.234 -2.861 9.566 1.00 89.75 72 TRP A CA 1
ATOM 509 C C . TRP A 1 72 ? -17.064 -2.386 8.379 1.00 89.75 72 TRP A C 1
ATOM 511 O O . TRP A 1 72 ? -16.660 -1.503 7.616 1.00 89.75 72 TRP A O 1
ATOM 521 N N . LYS A 1 73 ? -18.247 -2.965 8.236 1.00 89.88 73 LYS A N 1
ATOM 522 C CA . LYS A 1 73 ? -19.244 -2.632 7.227 1.00 89.88 73 LYS A CA 1
ATOM 523 C C . LYS A 1 73 ? -20.269 -1.673 7.816 1.00 89.88 73 LYS A C 1
ATOM 525 O O . LYS A 1 73 ? -20.456 -1.584 9.022 1.00 89.88 73 LYS A O 1
ATOM 530 N N . LYS A 1 74 ? -21.008 -0.989 6.939 1.00 91.50 74 LYS A N 1
ATOM 531 C CA . LYS A 1 74 ? -22.096 -0.078 7.342 1.00 91.50 74 LYS A CA 1
ATOM 532 C C . LYS A 1 74 ? -23.115 -0.738 8.282 1.00 91.50 74 LYS A C 1
ATOM 534 O O . LYS A 1 74 ? -23.656 -0.051 9.140 1.00 91.50 74 LYS A O 1
ATOM 539 N N . GLN A 1 75 ? -23.370 -2.036 8.109 1.00 94.19 75 GLN A N 1
ATOM 540 C CA . GLN A 1 75 ? -24.292 -2.783 8.962 1.00 94.19 75 GLN A CA 1
ATOM 541 C C . GLN A 1 75 ? -23.746 -2.957 10.383 1.00 94.19 75 GLN A C 1
ATOM 543 O O . GLN A 1 75 ? -24.479 -2.684 11.323 1.00 94.19 75 GLN A O 1
ATOM 548 N N . ASP A 1 76 ? -22.452 -3.256 10.540 1.00 94.12 76 ASP A N 1
ATOM 549 C CA . ASP A 1 76 ? -2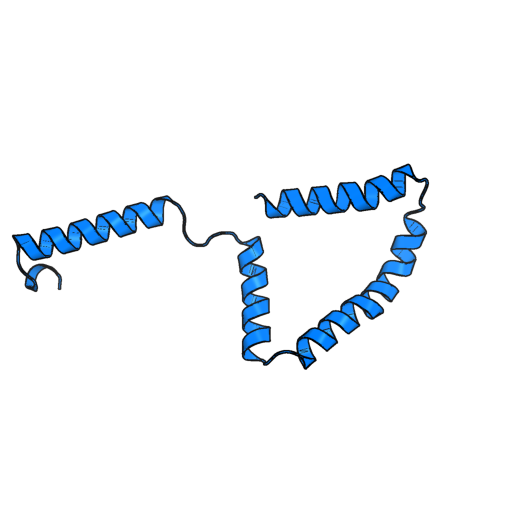1.823 -3.409 11.861 1.00 94.12 76 ASP A CA 1
ATOM 550 C C . ASP A 1 76 ? -21.993 -2.143 12.715 1.00 94.12 76 ASP A C 1
ATOM 552 O O . ASP A 1 76 ? -22.264 -2.217 13.910 1.00 94.12 76 ASP A O 1
ATOM 556 N N . TYR A 1 77 ? -21.910 -0.959 12.096 1.00 94.56 77 TYR A N 1
ATOM 557 C CA . TYR A 1 77 ? -22.168 0.309 12.786 1.00 94.56 77 TYR A CA 1
ATOM 558 C C . TYR A 1 77 ? -23.631 0.466 13.225 1.00 94.56 77 TYR A C 1
ATOM 560 O O . TYR A 1 77 ? -23.895 0.990 14.307 1.00 94.56 77 TYR A O 1
ATOM 568 N N . LYS A 1 78 ? -24.589 0.020 12.402 1.00 96.25 78 LYS A N 1
ATOM 569 C CA . LYS A 1 78 ? -26.018 0.055 12.748 1.00 96.25 78 LYS A CA 1
ATOM 570 C C . LYS A 1 78 ? -26.345 -0.930 13.864 1.00 96.25 78 LYS A C 1
ATOM 572 O O . LYS A 1 78 ? -27.093 -0.580 14.777 1.00 96.25 78 LYS A O 1
ATOM 577 N N . ASP A 1 79 ? -25.776 -2.126 13.799 1.00 95.94 79 ASP A N 1
ATOM 578 C CA . ASP A 1 79 ? -25.977 -3.175 14.794 1.00 95.94 79 ASP A CA 1
ATOM 579 C C . ASP A 1 79 ? -25.368 -2.759 16.131 1.00 95.94 79 ASP A C 1
ATOM 581 O O . ASP A 1 79 ? -26.023 -2.882 17.163 1.00 95.94 79 ASP A O 1
ATOM 585 N N . LEU A 1 80 ? -24.179 -2.148 16.113 1.00 96.38 80 LEU A N 1
ATOM 586 C CA . LEU A 1 80 ? -23.559 -1.574 17.304 1.00 96.38 80 LEU A CA 1
ATOM 587 C C . LEU A 1 80 ? -24.449 -0.500 17.944 1.00 96.38 80 LEU A C 1
ATOM 589 O O . LEU A 1 80 ? -24.674 -0.525 19.153 1.00 96.38 80 LEU A O 1
ATOM 593 N N . LEU A 1 81 ? -24.986 0.429 17.148 1.00 96.56 81 LEU A N 1
ATOM 594 C CA . LEU A 1 81 ? -25.859 1.485 17.666 1.00 96.56 81 LEU A CA 1
ATOM 595 C C . LEU A 1 81 ? -27.174 0.916 18.224 1.00 96.56 81 LEU A C 1
ATOM 597 O O . LEU A 1 81 ? -27.658 1.360 19.265 1.00 96.56 81 LEU A O 1
ATOM 601 N N . SER A 1 82 ? -27.721 -0.105 17.563 1.00 96.25 82 SER A N 1
ATOM 602 C CA . SER A 1 82 ? -28.929 -0.809 18.003 1.00 96.25 82 SER A CA 1
ATOM 603 C C . SER A 1 82 ? -28.694 -1.572 19.305 1.00 96.25 82 SER A C 1
ATOM 605 O O . SER A 1 82 ? -29.530 -1.512 20.205 1.00 96.25 82 SER A O 1
ATOM 607 N N . LEU A 1 83 ? -27.543 -2.232 19.442 1.00 95.62 83 LEU A N 1
ATOM 608 C CA . LEU A 1 83 ? -27.132 -2.918 20.662 1.00 95.62 83 LEU A CA 1
ATOM 609 C C . LEU A 1 83 ? -26.992 -1.927 21.821 1.00 95.62 83 LEU A C 1
ATOM 611 O O . LEU A 1 83 ? -27.575 -2.139 22.880 1.00 95.62 83 LEU A O 1
ATOM 615 N N . LEU A 1 84 ? -26.297 -0.806 21.612 1.00 95.38 84 LEU A N 1
ATOM 616 C CA . LEU A 1 84 ? -26.160 0.250 22.621 1.00 95.38 84 LEU A CA 1
ATOM 617 C C . LEU A 1 84 ? -27.526 0.795 23.068 1.00 95.38 84 LEU A C 1
ATOM 619 O O . LEU A 1 84 ? -27.758 0.999 24.264 1.00 95.38 84 LEU A O 1
ATOM 623 N N . PHE A 1 85 ? -28.459 0.983 22.133 1.00 95.12 85 PHE A N 1
ATOM 624 C CA . PHE A 1 85 ? -29.828 1.384 22.456 1.00 95.12 85 PHE A CA 1
ATOM 625 C C . PHE A 1 85 ? -30.572 0.318 23.274 1.00 95.12 85 PHE A C 1
ATOM 627 O O . PHE A 1 85 ? -31.234 0.641 24.260 1.00 95.12 85 PHE A O 1
ATOM 634 N N . GLN A 1 86 ? -30.457 -0.959 22.906 1.00 93.19 86 GLN A N 1
ATOM 635 C CA . GLN A 1 86 ? -31.089 -2.050 23.649 1.00 93.19 86 GLN A CA 1
ATOM 636 C C . GLN A 1 86 ? -30.531 -2.171 25.069 1.00 93.19 86 GLN A C 1
ATOM 638 O O . GLN A 1 86 ? -31.313 -2.299 26.009 1.00 93.19 86 GLN A O 1
ATOM 643 N N . LEU A 1 87 ? -29.214 -2.055 25.246 1.00 92.75 87 LEU A N 1
ATOM 644 C CA . LEU A 1 87 ? -28.564 -2.101 26.559 1.00 92.75 87 LEU A CA 1
ATOM 645 C C . LEU A 1 87 ? -29.025 -0.937 27.445 1.00 92.75 87 LEU A C 1
ATOM 647 O O . LEU A 1 87 ? -29.460 -1.147 28.575 1.00 92.75 87 LEU A O 1
ATOM 651 N N . THR A 1 88 ? -29.021 0.290 26.919 1.00 92.69 88 THR A N 1
ATOM 652 C CA . THR A 1 88 ? -29.472 1.480 27.666 1.00 92.69 88 THR A CA 1
ATOM 653 C C . THR A 1 88 ? -30.962 1.445 27.999 1.00 92.69 88 THR A C 1
ATOM 655 O O . THR A 1 88 ? -31.359 1.782 29.118 1.00 92.69 88 THR A O 1
ATOM 658 N N . LYS A 1 89 ? -31.807 0.974 27.076 1.00 91.38 89 LYS A N 1
ATOM 659 C CA . LYS A 1 89 ? -33.240 0.785 27.328 1.00 91.38 89 LYS A CA 1
ATOM 660 C C . LYS A 1 89 ? -33.499 -0.310 28.366 1.00 91.38 89 LYS A C 1
ATOM 662 O O . LYS A 1 89 ? -34.376 -0.140 29.215 1.00 91.38 89 LYS A O 1
ATOM 667 N N . THR A 1 90 ? -32.743 -1.404 28.323 1.00 88.62 90 THR A N 1
ATOM 668 C CA . THR A 1 90 ? -32.858 -2.520 29.277 1.00 88.62 90 THR A CA 1
ATOM 669 C C . THR A 1 90 ? -32.432 -2.083 30.675 1.00 88.62 90 THR A C 1
ATOM 671 O O . THR A 1 90 ? -33.204 -2.270 31.612 1.00 88.62 90 THR A O 1
ATOM 674 N N . MET A 1 91 ? -31.310 -1.365 30.805 1.00 91.19 91 MET A N 1
ATOM 675 C CA . MET A 1 91 ? -30.897 -0.732 32.066 1.00 91.19 91 MET A CA 1
ATOM 676 C C . MET A 1 91 ? -31.983 0.154 32.663 1.00 91.19 91 MET A C 1
ATOM 678 O O . MET A 1 91 ? -32.293 0.053 33.846 1.00 91.19 91 MET A O 1
ATOM 682 N N . LYS A 1 92 ? -32.580 1.026 31.844 1.00 87.62 92 LYS A N 1
ATOM 683 C CA . LYS A 1 92 ? -33.594 1.972 32.319 1.00 87.62 92 LYS A CA 1
ATOM 684 C C . LYS A 1 92 ? -34.881 1.280 32.774 1.00 87.62 92 LYS A C 1
ATOM 686 O O . LYS A 1 92 ? -35.541 1.772 33.680 1.00 87.62 92 LYS A O 1
ATOM 691 N N . SER A 1 93 ? -35.270 0.190 32.115 1.00 87.44 93 SER A N 1
ATOM 692 C CA . SER A 1 93 ? -36.562 -0.467 32.353 1.00 87.44 93 SER A CA 1
ATOM 693 C C . SER A 1 93 ? -36.507 -1.576 33.397 1.00 87.44 93 SER A C 1
ATOM 695 O O . SER A 1 93 ? -37.478 -1.760 34.124 1.00 87.44 93 SER A O 1
ATOM 697 N N . LYS A 1 94 ? -35.397 -2.314 33.473 1.00 83.75 94 LYS A N 1
ATOM 698 C CA . LYS A 1 94 ? -35.249 -3.495 34.334 1.00 83.75 94 LYS A CA 1
ATOM 699 C C . LYS A 1 94 ? -34.137 -3.359 35.382 1.00 83.75 94 LYS A C 1
ATOM 701 O O . LYS A 1 94 ? -33.958 -4.266 36.187 1.00 83.75 94 LYS A O 1
ATOM 706 N N . GLY A 1 95 ? -33.427 -2.230 35.406 1.00 79.12 95 GLY A N 1
ATOM 707 C CA . GLY A 1 95 ? -32.297 -1.999 36.306 1.00 79.12 95 GLY A CA 1
ATOM 708 C C . GLY A 1 95 ? -31.010 -2.680 35.833 1.00 79.12 95 GLY A C 1
ATOM 709 O O . GLY A 1 95 ? -30.999 -3.437 34.864 1.00 79.12 95 GLY A O 1
ATOM 710 N N . VAL A 1 96 ? -29.904 -2.395 36.525 1.00 76.88 96 VAL A N 1
ATOM 711 C CA . VAL A 1 96 ? -28.551 -2.859 36.152 1.00 76.88 96 VAL A CA 1
ATOM 712 C C . VAL A 1 96 ? -28.409 -4.386 36.243 1.00 76.88 96 VAL A C 1
ATOM 714 O O . VAL A 1 96 ? -27.640 -4.963 35.493 1.00 76.88 96 VAL A O 1
ATOM 717 N N . VAL A 1 97 ? -29.207 -5.059 37.076 1.00 75.50 97 VAL A N 1
ATOM 718 C CA . VAL A 1 97 ? -29.173 -6.528 37.239 1.00 75.50 97 VAL A CA 1
ATOM 719 C C . VAL A 1 97 ? -29.610 -7.269 35.967 1.00 75.50 97 VAL A C 1
ATOM 721 O O . VAL A 1 97 ? -29.210 -8.399 35.736 1.00 75.50 97 VAL A O 1
ATOM 724 N N . ALA A 1 98 ? -30.402 -6.635 35.097 1.00 70.81 98 ALA A N 1
ATOM 725 C CA . ALA A 1 98 ? -30.839 -7.241 33.837 1.00 70.81 98 ALA A CA 1
ATOM 726 C C . ALA A 1 98 ? -29.791 -7.170 32.707 1.00 70.81 98 ALA A C 1
ATOM 728 O O . ALA A 1 98 ? -30.102 -7.553 31.578 1.00 70.81 98 ALA A O 1
ATOM 729 N N . LEU A 1 99 ? -28.605 -6.612 32.979 1.00 69.56 99 LEU A N 1
ATOM 730 C CA . LEU A 1 99 ? -27.480 -6.540 32.042 1.00 69.56 99 LEU A CA 1
ATOM 731 C C . LEU A 1 99 ? -26.448 -7.662 32.208 1.00 69.56 99 LEU A C 1
ATOM 733 O O . LEU A 1 99 ? -25.624 -7.809 31.304 1.00 69.56 99 LEU A O 1
ATOM 737 N N . GLU A 1 100 ? -26.435 -8.351 33.352 1.00 57.94 100 GLU A N 1
ATOM 738 C CA . GLU A 1 100 ? -25.495 -9.450 33.631 1.00 57.94 100 GLU A CA 1
ATOM 739 C C . GLU A 1 100 ? -25.799 -10.709 32.807 1.00 57.94 100 GLU A C 1
ATOM 741 O O . GLU A 1 100 ? -26.994 -10.988 32.543 1.00 57.94 100 GLU A O 1
#

Secondary structure (DSSP, 8-state):
-HHHHHHHHHHHHHHHHHHHTT--HHHHHHHHHHHIIIIIHHHHHHHHHHS-HHHHHHHHHHHHHHHH--SS-HHHHHHHHHHHHHHHHHHHHH-GGGG-

Radius of gyration: 25.04 Å; chains: 1; bounding box: 56×17×67 Å

Foldseek 3Di:
DVVVVVVVVVCCVVVVVCVVVVHDCVVVVVCVVVCCCVVVVVVVVVVVVVDDPVVVVVVVVVVVDVVVDDPDDPVNVVVVVVVVVVLVVCCVPVNPVSND

pLDDT: mean 90.01, std 7.17, range [57.94, 96.75]

Sequence (100 aa):
MFQIIGIVLLFGLVFGSYAISGGKFEVILHAAPHELMAIGGAGIAAFMISNSMTVIKGSMGGLGKCFAGPKWKKQDYKDLLSLLFQLTKTMKSKGVVALE